Protein AF-A0A183PZN0-F1 (afdb_monomer_lite)

Sequence (140 aa):
MNISISFNSVVNAAGPWAADVAELAEIGSENLPLGLPVEPRYRQIFVVRPKNTLSHVESHYPLPGLDMPFMIDHNRLFIERRDLSGEFIVYSDNPKFDSLNNNCNKQNSVNHEFFHEHIQPLLCKRIPGFKDAEVINLMI

Organism: NCBI:txid31246

pLDDT: mean 85.7, std 12.58, range [50.94, 97.38]

Foldseek 3Di:
DDDDDDDPDDDQPPALCSQVVCVVVVQCHPVNVDTDPHHDFFWWKFKKAQPPPPDPPPDPFDDDDPPDDFDADPQQWTWADDHPPRIIIIIGPRVVCRVVRVPPPCSPDHPVVCCVPPGQVVVCVVGVSCNRMDGPDTDD

Radius of gyration: 20.9 Å; chains: 1; bounding box: 54×33×61 Å

Secondary structure (DSSP, 8-state):
-------S------GGGHHHHHHTTTTTSTTS------------EEEEE-S--S-TTT-SSPPP-TTPPPEE-TT-EEEEEETTTTEEEEEE--GGGHHHHHT-S-TTS--HHHIIIIIHHHHHHH-GGGTTPEEEEE--

InterPro domains:
  IPR006076 FAD dependent oxidoreductase [PF01266] (8-132)

Structure (mmCIF, N/CA/C/O backbone):
data_AF-A0A183PZN0-F1
#
_entry.id   AF-A0A183PZN0-F1
#
loop_
_atom_site.group_PDB
_atom_site.id
_atom_site.type_symbol
_atom_site.label_atom_id
_atom_site.label_alt_id
_atom_site.label_comp_id
_atom_site.label_asym_id
_atom_site.label_entity_id
_atom_site.label_seq_id
_atom_site.pdbx_PDB_ins_code
_atom_site.Cartn_x
_atom_site.Cartn_y
_atom_site.Cartn_z
_atom_site.occupancy
_atom_site.B_iso_or_equiv
_atom_site.auth_seq_id
_atom_site.auth_comp_id
_atom_site.auth_asym_id
_atom_site.auth_atom_id
_atom_site.pdbx_PDB_model_num
ATOM 1 N N . MET A 1 1 ? -32.485 15.692 11.859 1.00 56.78 1 MET A N 1
ATOM 2 C CA . MET A 1 1 ? -33.267 14.519 12.309 1.00 56.78 1 MET A CA 1
ATOM 3 C C . MET A 1 1 ? -32.278 13.505 12.841 1.00 56.78 1 MET A C 1
ATOM 5 O O . MET A 1 1 ? -31.367 13.165 12.100 1.00 56.78 1 MET A O 1
ATOM 9 N N . ASN A 1 2 ? -32.421 13.066 14.092 1.00 77.62 2 ASN A N 1
ATOM 10 C CA . ASN A 1 2 ? -31.637 11.941 14.602 1.00 77.62 2 ASN A CA 1
ATOM 11 C C . ASN A 1 2 ? -32.314 10.646 14.156 1.00 77.62 2 ASN A C 1
ATOM 13 O O . ASN A 1 2 ? -33.479 10.421 14.478 1.00 77.62 2 ASN A O 1
ATOM 17 N N . ILE A 1 3 ? -31.594 9.836 13.386 1.00 89.19 3 ILE A N 1
ATOM 18 C CA . ILE A 1 3 ? -31.999 8.477 13.026 1.00 89.19 3 ILE A CA 1
ATOM 19 C C . ILE A 1 3 ? -31.369 7.554 14.069 1.00 89.19 3 ILE A C 1
ATOM 21 O O . ILE A 1 3 ? -30.161 7.618 14.285 1.00 89.19 3 ILE A O 1
ATOM 25 N N . SER A 1 4 ? -32.174 6.721 14.727 1.00 91.69 4 SER A N 1
ATOM 26 C CA . SER A 1 4 ? -31.697 5.682 15.642 1.00 91.69 4 SER A CA 1
ATOM 27 C C . SER A 1 4 ? -31.956 4.296 15.054 1.00 91.69 4 SER A C 1
ATOM 29 O O . SER A 1 4 ? -32.964 4.068 14.384 1.00 91.69 4 SER A O 1
ATOM 31 N N . ILE A 1 5 ? -31.028 3.368 15.291 1.00 93.31 5 ILE A N 1
ATOM 32 C CA . ILE A 1 5 ? -31.112 1.972 14.849 1.00 93.31 5 ILE A CA 1
ATOM 33 C C . ILE A 1 5 ? -31.023 1.089 16.094 1.00 93.31 5 ILE A C 1
ATOM 35 O O . ILE A 1 5 ? -30.090 1.229 16.881 1.00 93.31 5 ILE A O 1
ATOM 39 N N . SER A 1 6 ? -31.988 0.186 16.282 1.00 95.38 6 SER A N 1
ATOM 40 C CA . SER A 1 6 ? -31.971 -0.809 17.361 1.00 95.38 6 SER A CA 1
ATOM 41 C C . SER A 1 6 ? -31.298 -2.098 16.893 1.00 95.38 6 SER A C 1
ATOM 43 O O . SER A 1 6 ? -31.594 -2.595 15.808 1.00 95.38 6 SER A O 1
ATOM 45 N N . PHE A 1 7 ? -30.420 -2.663 17.717 1.00 94.94 7 PHE A N 1
ATOM 46 C CA . PHE A 1 7 ? -29.665 -3.879 17.411 1.00 94.94 7 PHE A CA 1
ATOM 47 C C . PHE A 1 7 ? -29.422 -4.702 18.681 1.00 94.94 7 PHE A C 1
ATOM 49 O O . PHE A 1 7 ? -29.413 -4.164 19.785 1.00 94.94 7 PHE A O 1
ATOM 56 N N . ASN A 1 8 ? -29.196 -6.009 18.520 1.00 97.38 8 ASN A N 1
ATOM 57 C CA . ASN A 1 8 ? -28.750 -6.880 19.616 1.00 97.38 8 ASN A CA 1
ATOM 58 C C . ASN A 1 8 ? -27.220 -6.847 19.793 1.00 97.38 8 ASN A C 1
ATOM 60 O O . ASN A 1 8 ? -26.717 -6.988 20.901 1.00 97.38 8 ASN A O 1
ATOM 64 N N . SER A 1 9 ? -26.475 -6.671 18.700 1.00 95.94 9 SER A N 1
ATOM 65 C CA . SER A 1 9 ? -25.014 -6.557 18.688 1.00 95.94 9 SER A CA 1
ATOM 66 C C . SER A 1 9 ? -24.550 -5.691 17.514 1.00 95.94 9 SER A C 1
ATOM 68 O O . SER A 1 9 ? -25.250 -5.577 16.507 1.00 95.94 9 SER A O 1
ATOM 70 N N . VAL A 1 10 ? -23.363 -5.090 17.645 1.00 94.31 10 VAL A N 1
ATOM 71 C CA . VAL A 1 10 ? -22.698 -4.301 16.594 1.00 94.31 10 VAL A CA 1
ATOM 72 C C . VAL A 1 10 ? -21.319 -4.883 16.344 1.00 94.31 10 VAL A C 1
ATOM 74 O O . VAL A 1 10 ? -20.602 -5.215 17.285 1.00 94.31 10 VAL A O 1
ATOM 77 N N . VAL A 1 11 ? -20.945 -4.980 15.071 1.00 95.81 11 VAL A N 1
ATOM 78 C CA . VAL A 1 11 ? -19.589 -5.335 14.647 1.00 95.81 11 VAL A CA 1
ATOM 79 C C . VAL A 1 11 ? -18.951 -4.095 14.037 1.00 95.81 11 VAL A C 1
ATOM 81 O O . VAL A 1 11 ? -19.437 -3.574 13.034 1.00 95.81 11 VAL A O 1
ATOM 84 N N . ASN A 1 12 ? -17.862 -3.621 14.641 1.00 95.56 12 ASN A N 1
ATOM 85 C CA . ASN A 1 12 ? -17.072 -2.533 14.078 1.00 95.56 12 ASN A CA 1
ATOM 86 C C . ASN A 1 12 ? -16.211 -3.068 12.922 1.00 95.56 12 ASN A C 1
ATOM 88 O O . ASN A 1 12 ? -15.227 -3.769 13.146 1.00 95.56 12 ASN A O 1
ATOM 92 N N . ALA A 1 13 ? -16.599 -2.740 11.690 1.00 96.75 13 ALA A N 1
ATOM 93 C CA . ALA A 1 13 ? -15.891 -3.094 10.459 1.00 96.75 13 ALA A CA 1
ATOM 94 C C . ALA A 1 13 ? -15.432 -1.843 9.683 1.00 96.75 13 ALA A C 1
ATOM 96 O O . ALA A 1 13 ? -15.355 -1.860 8.457 1.00 96.75 13 ALA A O 1
ATOM 97 N N . ALA A 1 14 ? -15.139 -0.742 10.386 1.00 96.56 14 ALA A N 1
ATOM 98 C CA . ALA A 1 14 ? -14.843 0.558 9.777 1.00 96.56 14 ALA A CA 1
ATOM 99 C C . ALA A 1 14 ? -13.399 0.715 9.249 1.00 96.56 14 ALA A C 1
ATOM 101 O O . ALA A 1 14 ? -12.959 1.828 8.972 1.00 96.56 14 ALA A O 1
ATOM 102 N N . GLY A 1 15 ? -12.648 -0.381 9.086 1.00 95.56 15 GLY A N 1
ATOM 103 C CA . GLY A 1 15 ? -11.305 -0.366 8.493 1.00 95.56 15 GLY A CA 1
ATOM 104 C C . GLY A 1 15 ? -10.362 0.640 9.176 1.00 95.56 15 GLY A C 1
ATOM 105 O O . GLY A 1 15 ? -10.199 0.561 10.394 1.00 95.56 15 GLY A O 1
ATOM 106 N N . PRO A 1 16 ? -9.741 1.586 8.440 1.00 93.94 16 PRO A N 1
ATOM 107 C CA . PRO A 1 16 ? -8.833 2.572 9.033 1.00 93.94 16 PRO A CA 1
ATOM 108 C C . PRO A 1 16 ? -9.523 3.544 10.009 1.00 93.94 16 PRO A C 1
ATOM 110 O O . PRO A 1 16 ? -8.833 4.135 10.829 1.00 93.94 16 PRO A O 1
ATOM 113 N N . TRP A 1 17 ? -10.855 3.668 9.968 1.00 95.56 17 TRP A N 1
ATOM 114 C CA . TRP A 1 17 ? -11.660 4.495 10.884 1.00 95.56 17 TRP A CA 1
ATOM 115 C C . TRP A 1 17 ? -12.205 3.707 12.085 1.00 95.56 17 TRP A C 1
ATOM 117 O O . TRP A 1 17 ? -13.066 4.185 12.822 1.00 95.56 17 TRP A O 1
ATOM 127 N N . ALA A 1 18 ? -11.752 2.466 12.291 1.00 96.56 18 ALA A N 1
ATOM 128 C CA . ALA A 1 18 ? -12.250 1.632 13.382 1.00 96.56 18 ALA A CA 1
ATOM 129 C C . ALA A 1 18 ? -11.965 2.231 14.767 1.00 96.56 18 ALA A C 1
ATOM 131 O O . ALA A 1 18 ? -12.777 2.027 15.670 1.00 96.56 18 ALA A O 1
ATOM 132 N N . ALA A 1 19 ? -10.859 2.965 14.935 1.00 95.31 19 ALA A N 1
ATOM 133 C CA . ALA A 1 19 ? -10.551 3.651 16.187 1.00 95.31 19 ALA A CA 1
ATOM 134 C C . ALA A 1 19 ? -11.556 4.774 16.480 1.00 95.31 19 ALA A C 1
ATOM 136 O O . ALA A 1 19 ? -12.113 4.793 17.573 1.00 95.31 19 ALA A O 1
ATOM 137 N N . ASP A 1 20 ? -11.888 5.599 15.482 1.00 94.81 20 ASP A N 1
ATOM 138 C CA . ASP A 1 20 ? -12.889 6.667 15.607 1.00 94.81 20 ASP A CA 1
ATOM 139 C C . ASP A 1 20 ? -14.258 6.102 16.028 1.00 94.81 20 ASP A C 1
ATOM 141 O O . ASP A 1 20 ? -14.926 6.618 16.920 1.00 94.81 20 ASP A O 1
ATOM 145 N N . VAL A 1 21 ? -14.675 4.979 15.428 1.00 95.25 21 VAL A N 1
ATOM 146 C CA . VAL A 1 21 ? -15.932 4.300 15.794 1.00 95.25 21 VAL A CA 1
ATOM 147 C C . VAL A 1 21 ? -15.878 3.711 17.208 1.00 95.25 21 VAL A C 1
ATOM 149 O O . VAL A 1 21 ? -16.892 3.696 17.903 1.00 95.25 21 VAL A O 1
ATOM 152 N N . ALA A 1 22 ? -14.717 3.217 17.642 1.00 94.69 22 ALA A N 1
ATOM 153 C CA . ALA A 1 22 ? -14.530 2.691 18.991 1.00 94.69 22 ALA A CA 1
ATOM 154 C C . ALA A 1 22 ? -14.595 3.810 20.047 1.00 94.69 22 ALA A C 1
ATOM 156 O O . ALA A 1 22 ? -15.224 3.622 21.088 1.00 94.69 22 ALA A O 1
ATOM 157 N N . GLU A 1 23 ? -14.027 4.981 19.752 1.00 93.56 23 GLU A N 1
ATOM 158 C CA . GLU A 1 23 ? -14.090 6.169 20.611 1.00 93.56 23 GLU A CA 1
ATOM 159 C C . GLU A 1 23 ? -15.537 6.642 20.821 1.00 93.56 23 GLU A C 1
ATOM 161 O O . GLU A 1 23 ? -15.936 6.927 21.950 1.00 93.56 23 GLU A O 1
ATOM 166 N N . LEU A 1 24 ? -16.368 6.618 19.769 1.00 92.94 24 LEU A N 1
ATOM 167 C CA . LEU A 1 24 ? -17.808 6.909 19.874 1.00 92.94 24 LEU A CA 1
ATOM 168 C C . LEU A 1 24 ? -18.559 5.946 20.814 1.00 92.94 24 LEU A C 1
ATOM 170 O O . LEU A 1 24 ? -19.646 6.280 21.284 1.00 92.94 24 LEU A O 1
ATOM 174 N N . ALA A 1 25 ? -18.001 4.762 21.076 1.00 91.50 25 ALA A N 1
ATOM 175 C CA . ALA A 1 25 ? -18.513 3.775 22.026 1.00 91.50 25 ALA A CA 1
ATOM 176 C C . ALA A 1 25 ? -17.794 3.824 23.392 1.00 91.50 25 ALA A C 1
ATOM 178 O O . ALA A 1 25 ? -17.877 2.866 24.159 1.00 91.50 25 ALA A O 1
ATOM 179 N N . GLU A 1 26 ? -17.076 4.915 23.684 1.00 92.25 26 GLU A N 1
ATOM 180 C CA . GLU A 1 26 ? -16.308 5.152 24.916 1.00 9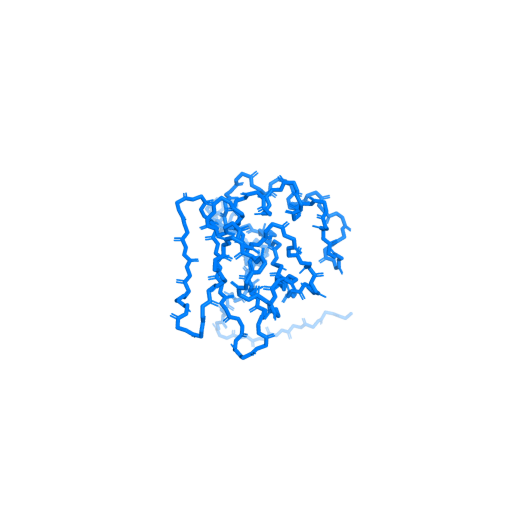2.25 26 GLU A CA 1
ATOM 181 C C . GLU A 1 26 ? -15.146 4.161 25.147 1.00 92.25 26 GLU A C 1
ATOM 183 O O . GLU A 1 26 ? -14.602 4.063 26.252 1.00 92.25 26 GLU A O 1
ATOM 188 N N . ILE A 1 27 ? -14.708 3.450 24.103 1.00 92.94 27 ILE A N 1
ATOM 189 C CA . ILE A 1 27 ? -13.478 2.648 24.124 1.00 92.94 27 ILE A CA 1
ATOM 190 C C . ILE A 1 27 ? -12.280 3.599 24.003 1.00 92.94 27 ILE A C 1
ATOM 192 O O . ILE A 1 27 ? -12.220 4.410 23.086 1.00 92.94 27 ILE A O 1
ATOM 196 N N . GLY A 1 28 ? -11.310 3.495 24.910 1.00 86.06 28 GLY A N 1
ATOM 197 C CA . GLY A 1 28 ? -10.212 4.457 25.073 1.00 86.06 28 GLY A CA 1
ATOM 198 C C . GLY A 1 28 ? -10.479 5.547 26.121 1.00 86.06 28 GLY A C 1
ATOM 199 O O . GLY A 1 28 ? -9.619 6.398 26.333 1.00 86.06 28 GLY A O 1
ATOM 200 N N . SER A 1 29 ? -11.643 5.526 26.784 1.00 89.12 29 SER A N 1
ATOM 201 C CA . SER A 1 29 ? -11.998 6.445 27.880 1.00 89.12 29 SER A CA 1
ATOM 202 C C . SER A 1 29 ? -11.385 6.031 29.225 1.00 89.12 29 SER A C 1
ATOM 204 O O . SER A 1 29 ? -10.794 4.963 29.342 1.00 89.12 29 SER A O 1
ATOM 206 N N . GLU A 1 30 ? -11.577 6.820 30.288 1.00 88.00 30 GLU A N 1
ATOM 207 C CA . GLU A 1 30 ? -11.108 6.473 31.646 1.00 88.00 30 GLU A CA 1
ATOM 208 C C . GLU A 1 30 ? -11.568 5.078 32.114 1.00 88.00 30 GLU A C 1
ATOM 210 O O . GL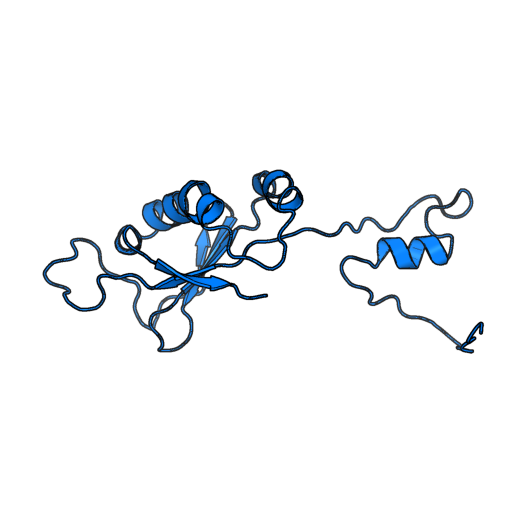U A 1 30 ? -10.823 4.372 32.795 1.00 88.00 30 GLU A O 1
ATOM 215 N N . ASN A 1 31 ? -12.775 4.662 31.715 1.00 84.25 31 ASN A N 1
ATOM 216 C CA . ASN A 1 31 ? -13.362 3.374 32.092 1.00 84.25 31 ASN A CA 1
ATOM 217 C C . ASN A 1 31 ? -12.819 2.204 31.259 1.00 84.25 31 ASN A C 1
ATOM 219 O O . ASN A 1 31 ? -12.814 1.061 31.721 1.00 84.25 31 ASN A O 1
ATOM 223 N N . LEU A 1 32 ? -12.364 2.480 30.035 1.00 85.38 32 LEU A N 1
ATOM 224 C CA . LEU A 1 32 ? -11.779 1.499 29.129 1.00 85.38 32 LEU A CA 1
ATOM 225 C C . LEU A 1 32 ? -10.532 2.104 28.473 1.00 85.38 32 LEU A C 1
ATOM 227 O O . LEU A 1 32 ? -10.558 2.419 27.290 1.00 85.38 32 LEU A O 1
ATOM 231 N N . PRO A 1 33 ? -9.428 2.269 29.220 1.00 86.88 33 PRO A N 1
ATOM 232 C CA . PRO A 1 33 ? -8.328 3.164 28.840 1.00 86.88 33 PRO A CA 1
ATOM 233 C C . PRO A 1 33 ? -7.518 2.690 27.634 1.00 86.88 33 PRO A C 1
ATOM 235 O O . PRO A 1 33 ? -6.722 3.446 27.079 1.00 86.88 33 PRO A O 1
ATOM 238 N N . LEU A 1 34 ? -7.697 1.438 27.213 1.00 92.38 34 LEU A N 1
ATOM 239 C CA . LEU A 1 34 ? -7.042 0.917 26.026 1.00 92.38 34 LEU A CA 1
ATOM 240 C C . LEU A 1 34 ? -7.888 1.228 24.789 1.00 92.38 34 LEU A C 1
ATOM 242 O O . LEU A 1 34 ? -8.844 0.517 24.481 1.00 92.38 34 LEU A O 1
ATOM 246 N N . GLY A 1 35 ? -7.507 2.289 24.080 1.00 91.81 35 GLY A N 1
ATOM 247 C CA . GLY A 1 35 ? -8.044 2.595 22.758 1.00 91.81 35 GLY A CA 1
ATOM 248 C C . GLY A 1 35 ? -7.684 1.519 21.731 1.00 91.81 35 GLY A C 1
ATOM 249 O O . GLY A 1 35 ? -6.728 0.754 21.900 1.00 91.81 35 GLY A O 1
ATOM 250 N N . LEU A 1 36 ? -8.449 1.462 20.643 1.00 94.56 36 LEU A N 1
ATOM 251 C CA . LEU A 1 36 ? -8.151 0.558 19.538 1.00 94.56 36 LEU A CA 1
ATOM 252 C C . LEU A 1 36 ? -6.875 1.044 18.814 1.00 94.56 36 LEU A C 1
ATOM 254 O O . LEU A 1 36 ? -6.866 2.177 18.335 1.00 94.56 36 LEU A O 1
ATOM 258 N N . PRO A 1 37 ? -5.809 0.228 18.691 1.00 93.69 37 PRO A N 1
ATOM 259 C CA . PRO A 1 37 ? -4.529 0.658 18.121 1.00 93.69 37 PRO A CA 1
ATOM 260 C C . PRO A 1 37 ? -4.566 0.637 16.583 1.00 93.69 37 PRO A C 1
ATOM 262 O O . PRO A 1 37 ? -3.821 -0.098 15.935 1.00 93.69 37 PRO A O 1
ATOM 265 N N . VAL A 1 38 ? -5.488 1.398 15.996 1.00 93.88 38 VAL A N 1
ATOM 266 C CA . VAL A 1 38 ? -5.702 1.502 14.549 1.00 93.88 38 VAL A CA 1
ATOM 267 C C . VAL A 1 38 ? -5.545 2.956 14.135 1.00 93.88 38 VAL A C 1
ATOM 269 O O . VAL A 1 38 ? -6.221 3.830 14.661 1.00 93.88 38 VAL A O 1
ATOM 272 N N . GLU A 1 39 ? -4.676 3.196 13.159 1.00 89.69 39 GLU A N 1
ATOM 273 C CA . GLU A 1 39 ? -4.474 4.504 12.540 1.00 89.69 39 GLU A CA 1
ATOM 274 C C . GLU A 1 39 ? -4.592 4.383 11.008 1.00 89.69 39 GLU A C 1
ATOM 276 O O . GLU A 1 39 ? -4.109 3.400 10.424 1.00 89.69 39 GLU A O 1
ATOM 281 N N . PRO A 1 40 ? -5.220 5.354 10.320 1.00 88.69 40 PRO A N 1
ATOM 282 C CA . PRO A 1 40 ? -5.194 5.414 8.866 1.00 88.69 40 PRO A CA 1
ATOM 283 C C . PRO A 1 40 ? -3.759 5.546 8.344 1.00 88.69 40 PRO A C 1
ATOM 285 O O . PRO A 1 40 ? -2.999 6.407 8.779 1.00 88.69 40 PRO A O 1
ATOM 288 N N . ARG A 1 41 ? -3.392 4.718 7.359 1.00 86.06 41 ARG A N 1
ATOM 289 C CA . ARG A 1 41 ? -2.0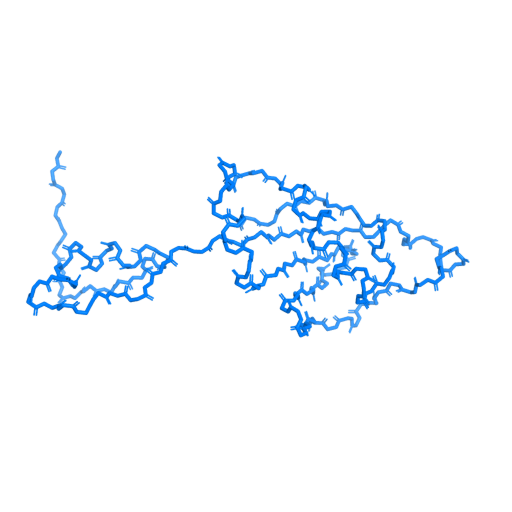81 4.783 6.696 1.00 86.06 41 ARG A CA 1
A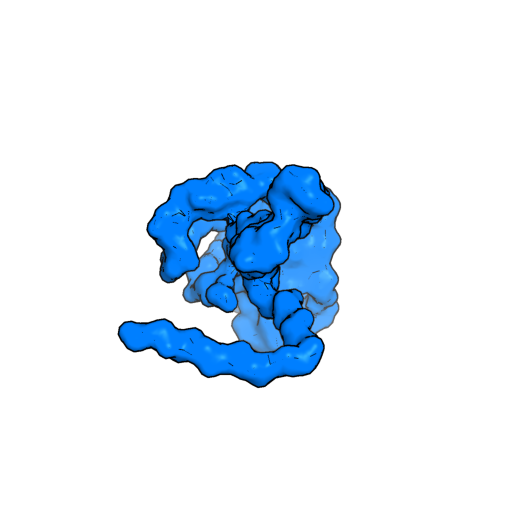TOM 290 C C . ARG A 1 41 ? -2.239 4.872 5.190 1.00 86.06 41 ARG A C 1
ATOM 292 O O . ARG A 1 41 ? -2.749 3.938 4.567 1.00 86.06 41 ARG A O 1
ATOM 299 N N . TYR A 1 42 ? -1.758 5.967 4.609 1.00 84.56 42 TYR A N 1
ATOM 300 C CA . TYR A 1 42 ? -1.780 6.161 3.166 1.00 84.56 42 TYR A CA 1
ATOM 301 C C . TYR A 1 42 ? -0.635 5.402 2.483 1.00 84.56 42 TYR A C 1
ATOM 303 O O . TYR A 1 42 ? 0.524 5.476 2.897 1.00 84.56 42 TYR A O 1
ATOM 311 N N . ARG A 1 43 ? -0.964 4.666 1.419 1.00 87.25 43 ARG A N 1
ATOM 312 C CA . ARG A 1 43 ? -0.003 3.944 0.577 1.00 87.25 43 ARG A CA 1
ATOM 313 C C . ARG A 1 43 ? -0.210 4.358 -0.867 1.00 87.25 43 ARG A C 1
ATOM 315 O O . ARG A 1 43 ? -1.317 4.261 -1.382 1.00 87.25 43 ARG A O 1
ATOM 322 N N . GLN A 1 44 ? 0.862 4.791 -1.516 1.00 87.06 44 GLN A N 1
ATOM 323 C CA . GLN A 1 44 ? 0.838 5.125 -2.933 1.00 87.06 44 GLN A CA 1
ATOM 324 C C . GLN A 1 44 ? 1.113 3.873 -3.768 1.00 87.06 44 GLN A C 1
ATOM 326 O O . GLN A 1 44 ? 2.135 3.208 -3.580 1.00 87.06 44 GLN A O 1
ATOM 331 N N . ILE A 1 45 ? 0.190 3.561 -4.678 1.00 91.50 45 ILE A N 1
ATOM 332 C CA . ILE A 1 45 ? 0.269 2.409 -5.576 1.00 91.50 45 ILE A CA 1
ATOM 333 C C . ILE A 1 45 ? 0.376 2.907 -7.013 1.00 91.50 45 ILE A C 1
ATOM 335 O O . ILE A 1 45 ? -0.491 3.629 -7.504 1.00 91.50 45 ILE A O 1
ATOM 339 N N . PHE A 1 46 ? 1.435 2.490 -7.699 1.00 92.88 46 PHE A N 1
ATOM 340 C CA . PHE A 1 46 ? 1.754 2.923 -9.052 1.00 92.88 46 PHE A CA 1
ATOM 341 C C . PHE A 1 46 ? 1.524 1.791 -10.040 1.00 92.88 46 PHE A C 1
ATOM 343 O O . PHE A 1 46 ? 2.015 0.681 -9.847 1.00 92.88 46 PHE A O 1
ATOM 350 N N . VAL A 1 47 ? 0.828 2.080 -11.134 1.00 93.75 47 VAL A N 1
ATOM 351 C CA . VAL A 1 47 ? 0.826 1.215 -12.312 1.00 93.75 47 VAL A CA 1
ATOM 352 C C . VAL A 1 47 ? 1.897 1.726 -13.255 1.00 93.75 47 VAL A C 1
ATOM 354 O O . VAL A 1 47 ? 1.821 2.869 -13.705 1.00 93.75 47 VAL A O 1
ATOM 357 N N . VAL A 1 48 ? 2.881 0.891 -13.566 1.00 93.25 48 VAL A N 1
ATOM 358 C CA . VAL A 1 48 ? 4.021 1.262 -14.404 1.00 93.25 48 VAL A CA 1
ATOM 359 C C . VAL A 1 48 ? 4.113 0.393 -15.650 1.00 93.25 48 VAL A C 1
ATOM 361 O O . VAL A 1 48 ? 3.822 -0.803 -15.610 1.00 93.25 48 VAL A O 1
ATOM 364 N N . ARG A 1 49 ? 4.571 0.977 -16.755 1.00 91.44 49 ARG A N 1
ATOM 365 C CA . ARG A 1 49 ? 4.900 0.261 -17.990 1.00 91.44 49 ARG A CA 1
ATOM 366 C C . ARG A 1 49 ? 6.336 0.572 -18.401 1.00 91.44 49 ARG A C 1
ATOM 368 O O . ARG A 1 49 ? 6.661 1.739 -18.619 1.00 91.44 49 ARG A O 1
ATOM 375 N N . PRO A 1 50 ? 7.201 -0.440 -18.541 1.00 88.69 50 PRO A N 1
ATOM 376 C CA . PRO A 1 50 ? 8.508 -0.260 -19.164 1.00 88.69 50 PRO A CA 1
ATOM 377 C C . PRO A 1 50 ? 8.365 0.186 -20.629 1.00 88.69 50 PRO A C 1
ATOM 379 O O . PRO A 1 50 ? 7.561 -0.385 -21.360 1.00 88.69 50 PRO A O 1
ATOM 382 N N . LYS A 1 51 ? 9.163 1.162 -21.086 1.00 80.50 51 LYS A N 1
ATOM 383 C CA . LYS A 1 51 ? 9.170 1.592 -22.502 1.00 80.50 51 LYS A CA 1
ATOM 384 C C . LYS A 1 51 ? 9.834 0.584 -23.449 1.00 80.50 51 LYS A C 1
ATOM 386 O O . LYS A 1 51 ? 9.437 0.469 -24.604 1.00 80.50 51 LYS A O 1
ATOM 391 N N . ASN A 1 52 ? 10.835 -0.160 -22.973 1.00 63.47 52 ASN A N 1
ATOM 392 C CA . ASN A 1 52 ? 11.692 -1.010 -23.812 1.00 63.47 52 ASN A CA 1
ATOM 393 C C . ASN A 1 52 ? 11.107 -2.414 -24.052 1.00 63.47 52 ASN A C 1
ATOM 395 O O . ASN A 1 52 ? 11.790 -3.420 -23.882 1.00 63.47 52 ASN A O 1
ATOM 399 N N . THR A 1 53 ? 9.834 -2.502 -24.436 1.00 58.69 53 THR A N 1
ATOM 400 C CA . THR A 1 53 ? 9.147 -3.784 -24.684 1.00 58.69 53 THR A CA 1
ATOM 401 C C . THR A 1 53 ? 9.299 -4.309 -26.114 1.00 58.69 53 THR A C 1
ATOM 403 O O . THR A 1 53 ? 8.849 -5.416 -26.391 1.00 58.69 53 THR A O 1
ATOM 406 N N . LEU A 1 54 ? 9.896 -3.539 -27.034 1.00 52.12 54 LEU A N 1
ATOM 407 C CA . LEU A 1 54 ? 9.856 -3.841 -28.476 1.00 52.12 54 LEU A CA 1
ATOM 408 C C . LEU A 1 54 ? 11.189 -4.285 -29.094 1.00 52.12 54 LEU A C 1
ATOM 410 O O . LEU A 1 54 ? 11.192 -4.753 -30.229 1.00 52.12 54 LEU A O 1
ATOM 414 N N . SER A 1 55 ? 12.310 -4.209 -28.373 1.00 50.94 55 SER A N 1
ATOM 415 C CA . SER A 1 55 ? 13.592 -4.706 -28.879 1.00 50.94 55 SER A CA 1
ATOM 416 C C . SER A 1 55 ? 14.405 -5.367 -27.771 1.00 50.94 55 SER A C 1
ATOM 418 O O . SER A 1 55 ? 15.081 -4.707 -26.982 1.00 50.94 55 SER A O 1
ATOM 420 N N . HIS A 1 56 ? 14.396 -6.703 -27.758 1.00 53.75 56 HIS A N 1
ATOM 421 C CA . HIS A 1 56 ? 15.352 -7.514 -26.991 1.00 53.75 56 HIS A CA 1
ATOM 422 C C . HIS A 1 56 ? 16.813 -7.275 -27.417 1.00 53.75 56 HIS A C 1
ATOM 424 O O . HIS A 1 56 ? 17.725 -7.781 -26.771 1.00 53.75 56 HIS A O 1
ATOM 430 N N . VAL A 1 57 ? 17.033 -6.530 -28.506 1.00 53.12 57 VAL A N 1
ATOM 431 C CA . VAL A 1 57 ? 18.351 -6.245 -29.079 1.00 53.12 57 VAL A CA 1
ATOM 432 C C . VAL A 1 57 ? 18.936 -4.934 -28.534 1.00 53.12 57 VAL A C 1
ATOM 434 O O . VAL A 1 57 ? 20.153 -4.816 -28.446 1.00 53.12 57 VAL A O 1
ATOM 437 N N . GLU A 1 58 ? 18.103 -3.970 -28.120 1.00 54.81 58 GLU A N 1
ATOM 438 C CA . GLU A 1 58 ? 18.563 -2.651 -27.640 1.00 54.81 58 GLU A CA 1
ATOM 439 C C . GLU A 1 58 ? 18.555 -2.508 -26.111 1.00 54.81 58 GLU A C 1
ATOM 441 O O . GLU A 1 58 ? 19.343 -1.742 -25.554 1.00 54.81 58 GLU A O 1
ATOM 446 N N . SER A 1 59 ? 17.711 -3.262 -25.400 1.00 58.97 59 SER A N 1
ATOM 447 C CA . SER A 1 59 ? 17.733 -3.258 -23.935 1.00 58.97 59 SER A CA 1
ATOM 448 C C . SER A 1 59 ? 18.777 -4.241 -23.411 1.00 58.97 59 SER A C 1
ATOM 450 O O . SER A 1 59 ? 18.568 -5.452 -23.431 1.00 58.97 59 SER A O 1
ATOM 452 N N . HIS A 1 60 ? 19.875 -3.724 -22.850 1.00 65.62 60 HIS A N 1
ATOM 453 C CA . HIS A 1 60 ? 20.884 -4.527 -22.141 1.00 65.62 60 HIS A CA 1
ATOM 454 C C . HIS A 1 60 ? 20.328 -5.318 -20.940 1.00 65.62 60 HIS A C 1
ATOM 456 O O . HIS A 1 60 ? 21.022 -6.187 -20.413 1.00 65.62 60 HIS A O 1
ATOM 462 N N . TYR A 1 61 ? 19.095 -5.035 -20.503 1.00 72.94 61 TYR A N 1
ATOM 463 C CA . TYR A 1 61 ? 18.453 -5.702 -19.376 1.00 72.94 61 TYR A CA 1
ATOM 464 C C . TYR A 1 61 ? 17.113 -6.329 -19.784 1.00 72.94 61 TYR A C 1
ATOM 466 O O . TYR A 1 61 ? 16.256 -5.623 -20.330 1.00 72.94 61 TYR A O 1
ATOM 474 N N . PRO A 1 62 ? 16.897 -7.629 -19.507 1.00 76.75 62 PRO A N 1
ATOM 475 C CA . PRO A 1 62 ? 15.632 -8.287 -19.802 1.00 76.75 62 PRO A CA 1
ATOM 476 C C . PRO A 1 62 ? 14.514 -7.754 -18.898 1.00 76.75 62 PRO A C 1
ATOM 478 O O . PRO A 1 62 ? 14.730 -7.461 -17.719 1.00 76.75 62 PRO A O 1
ATOM 481 N N . LEU A 1 63 ? 13.307 -7.651 -19.456 1.00 84.19 63 LEU A N 1
ATOM 482 C CA . LEU A 1 63 ? 12.092 -7.399 -18.684 1.00 84.19 63 LEU A CA 1
ATOM 483 C C . LEU A 1 63 ? 11.513 -8.722 -18.159 1.00 84.19 63 LEU A C 1
ATOM 485 O O . LEU A 1 63 ? 11.674 -9.751 -18.822 1.00 84.19 63 LEU A O 1
ATOM 489 N N . PRO A 1 64 ? 10.832 -8.718 -16.999 1.00 87.81 64 PRO A N 1
ATOM 490 C CA . PRO A 1 64 ? 10.171 -9.911 -16.488 1.00 87.81 64 PRO A CA 1
ATOM 491 C C . PRO A 1 64 ? 9.118 -10.445 -17.468 1.00 87.81 64 PRO A C 1
ATOM 493 O O . PRO A 1 64 ? 8.344 -9.675 -18.042 1.00 87.81 64 PRO A O 1
ATOM 496 N N . GLY A 1 65 ? 9.104 -11.767 -17.647 1.00 85.69 65 GLY A N 1
ATOM 497 C CA . GLY A 1 65 ? 8.174 -12.475 -18.523 1.00 85.69 65 GLY A CA 1
ATOM 498 C C . GLY A 1 65 ? 6.774 -12.649 -17.926 1.00 85.69 65 GLY A C 1
ATOM 499 O O . GLY A 1 65 ? 6.421 -12.064 -16.901 1.00 85.69 65 GLY A O 1
ATOM 500 N N . LEU A 1 66 ? 5.951 -13.469 -18.588 1.00 89.44 66 LEU A N 1
ATOM 501 C CA . LEU A 1 66 ? 4.606 -13.833 -18.111 1.00 89.44 66 LEU A CA 1
ATOM 502 C C . LEU A 1 66 ? 4.625 -14.664 -16.823 1.00 89.44 66 LEU A C 1
ATOM 504 O O . LEU A 1 66 ? 3.646 -14.676 -16.089 1.00 89.44 66 LEU A O 1
ATOM 508 N N . ASP A 1 67 ? 5.733 -15.341 -16.557 1.00 89.88 67 ASP A N 1
ATOM 509 C CA . ASP A 1 67 ? 5.981 -16.187 -15.395 1.00 89.88 67 ASP A CA 1
ATOM 510 C C . ASP A 1 67 ? 6.536 -15.412 -14.189 1.00 89.88 67 ASP A C 1
ATOM 512 O O . ASP A 1 67 ? 6.912 -16.023 -13.187 1.00 89.88 67 ASP A O 1
ATOM 516 N N . MET A 1 68 ? 6.588 -14.074 -14.257 1.00 90.44 68 MET A N 1
ATOM 517 C CA . MET A 1 68 ? 7.029 -13.258 -13.130 1.00 90.44 68 MET 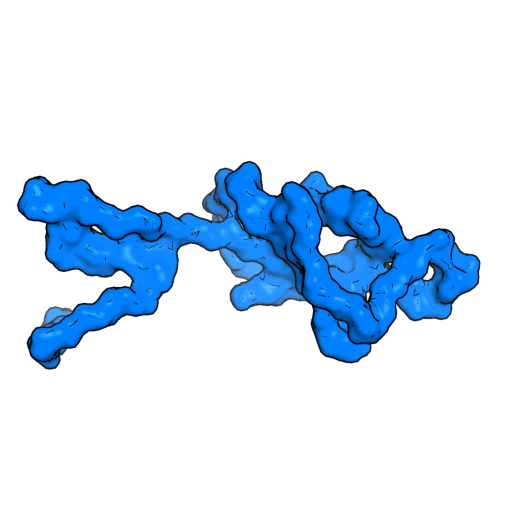A CA 1
ATOM 518 C C . MET A 1 68 ? 6.132 -13.513 -11.903 1.00 90.44 68 MET A C 1
ATOM 520 O O . MET A 1 68 ? 4.933 -13.230 -11.963 1.00 90.44 68 MET A O 1
ATOM 524 N N . PRO A 1 69 ? 6.692 -13.970 -10.768 1.00 92.62 69 PRO A N 1
ATOM 525 C CA . PRO A 1 69 ? 5.925 -14.096 -9.540 1.00 92.62 69 PRO A CA 1
ATOM 526 C C . PRO A 1 69 ? 5.633 -12.717 -8.944 1.00 92.62 69 PRO A C 1
ATOM 528 O O . PRO A 1 69 ? 6.356 -11.746 -9.187 1.00 92.62 69 PRO A O 1
ATOM 531 N N . PHE A 1 70 ? 4.635 -12.656 -8.065 1.00 94.94 70 PHE A N 1
ATOM 532 C CA . PHE A 1 70 ? 4.524 -11.543 -7.130 1.00 94.94 70 PHE A CA 1
ATOM 533 C C . PHE A 1 70 ? 5.805 -11.449 -6.297 1.00 94.94 70 PHE A C 1
ATOM 535 O O . PHE A 1 70 ? 6.187 -12.402 -5.613 1.00 94.94 70 PHE A O 1
ATOM 542 N N . MET A 1 71 ? 6.492 -10.314 -6.379 1.00 94.50 71 MET A N 1
ATOM 543 C CA . MET A 1 71 ? 7.798 -10.139 -5.764 1.00 94.50 71 MET A CA 1
ATOM 544 C C . MET A 1 71 ? 7.728 -9.137 -4.620 1.00 94.50 71 MET A C 1
ATOM 546 O O . MET A 1 71 ? 7.184 -8.046 -4.769 1.00 94.50 71 MET A O 1
ATOM 550 N N . ILE A 1 72 ? 8.365 -9.498 -3.507 1.00 95.69 72 ILE A N 1
ATOM 551 C CA . ILE A 1 72 ? 8.580 -8.637 -2.345 1.00 95.69 72 ILE A CA 1
ATOM 552 C C . ILE A 1 72 ? 10.081 -8.617 -2.063 1.00 95.69 72 ILE A C 1
ATOM 554 O O . ILE A 1 72 ? 10.698 -9.681 -1.961 1.00 95.69 72 ILE A O 1
ATOM 558 N N . ASP A 1 73 ? 10.686 -7.436 -1.958 1.00 91.44 73 ASP A N 1
ATOM 559 C CA . ASP A 1 73 ? 12.105 -7.303 -1.615 1.00 91.44 73 ASP A CA 1
ATOM 560 C C . ASP A 1 73 ? 12.336 -6.926 -0.137 1.00 91.44 73 ASP A C 1
ATOM 562 O O . ASP A 1 73 ? 11.422 -6.571 0.609 1.00 91.44 73 ASP A O 1
ATOM 566 N N . HIS A 1 74 ? 13.598 -6.972 0.300 1.00 92.94 74 HIS A N 1
ATOM 567 C CA . HIS A 1 74 ? 13.980 -6.598 1.666 1.00 92.94 74 HIS A CA 1
ATOM 568 C C . HIS A 1 74 ? 13.795 -5.097 1.971 1.00 92.94 74 HIS A C 1
ATOM 570 O O . HIS A 1 74 ? 13.819 -4.698 3.134 1.00 92.94 74 HIS A O 1
ATOM 576 N N . ASN A 1 75 ? 13.644 -4.248 0.946 1.00 93.06 75 ASN A N 1
ATOM 577 C CA . ASN A 1 75 ? 13.325 -2.827 1.090 1.00 93.06 75 ASN A CA 1
ATOM 578 C C . ASN A 1 75 ? 11.825 -2.583 1.203 1.00 93.06 75 ASN A C 1
ATOM 580 O O . ASN A 1 75 ? 11.436 -1.408 1.246 1.00 93.06 75 ASN A O 1
ATOM 584 N N . ARG A 1 76 ? 11.015 -3.652 1.290 1.00 95.06 76 ARG A N 1
ATOM 585 C CA . ARG A 1 76 ? 9.560 -3.568 1.370 1.00 95.06 76 ARG A CA 1
ATOM 586 C C . ARG A 1 76 ? 8.944 -3.012 0.079 1.00 95.06 76 ARG A C 1
ATOM 588 O O . ARG A 1 76 ? 7.971 -2.260 0.118 1.00 95.06 76 ARG A O 1
ATOM 595 N N . LEU A 1 77 ? 9.556 -3.327 -1.065 1.00 96.38 77 LEU A N 1
ATOM 596 C CA . LEU A 1 77 ? 9.045 -3.036 -2.403 1.00 96.38 77 LEU A CA 1
ATOM 597 C C . LEU A 1 77 ? 8.257 -4.240 -2.924 1.00 96.38 77 LEU A C 1
ATOM 599 O O . LEU A 1 77 ? 8.781 -5.353 -2.966 1.00 96.38 77 LEU A O 1
ATOM 603 N N . PHE A 1 78 ? 7.026 -3.988 -3.353 1.00 96.75 78 PHE A N 1
ATOM 604 C CA . PHE A 1 78 ? 6.120 -4.966 -3.938 1.00 96.75 78 PHE A CA 1
ATOM 605 C C . PHE A 1 78 ? 6.018 -4.715 -5.430 1.00 96.75 78 PHE A C 1
ATOM 607 O O . PHE A 1 78 ? 5.850 -3.569 -5.853 1.00 96.75 78 PHE A O 1
ATOM 614 N N . ILE A 1 79 ? 6.154 -5.777 -6.219 1.00 95.69 79 ILE A N 1
ATOM 615 C CA . ILE A 1 79 ? 6.067 -5.717 -7.673 1.00 95.69 79 ILE A CA 1
ATOM 616 C C . ILE A 1 79 ? 5.216 -6.889 -8.145 1.00 95.69 79 ILE A C 1
ATOM 618 O O . ILE A 1 79 ? 5.578 -8.053 -7.967 1.00 95.69 79 ILE A O 1
ATOM 622 N N . GLU A 1 80 ? 4.095 -6.563 -8.768 1.00 94.69 80 GLU A N 1
ATOM 623 C CA . GLU A 1 80 ? 3.155 -7.519 -9.335 1.00 94.69 80 GLU A CA 1
ATOM 624 C C . GLU A 1 80 ? 3.027 -7.263 -10.826 1.00 94.69 80 GLU A C 1
ATOM 626 O O . GLU A 1 80 ? 2.861 -6.122 -11.256 1.00 94.69 80 GLU A O 1
ATOM 631 N N . ARG A 1 81 ? 3.079 -8.316 -11.636 1.00 92.56 81 ARG A N 1
ATOM 632 C CA . ARG A 1 81 ? 2.744 -8.194 -13.048 1.00 92.56 81 ARG A CA 1
ATOM 633 C C . ARG A 1 81 ? 1.222 -8.169 -13.204 1.00 92.56 81 ARG A C 1
ATOM 635 O O . ARG A 1 81 ? 0.547 -9.082 -12.749 1.00 92.56 81 ARG A O 1
ATOM 642 N N . ARG A 1 82 ? 0.692 -7.177 -13.921 1.00 90.00 82 ARG A N 1
ATOM 643 C CA . ARG A 1 82 ? -0.735 -7.099 -14.247 1.00 90.00 82 ARG A CA 1
ATOM 644 C C . ARG A 1 82 ? -1.031 -7.869 -15.535 1.00 90.00 82 ARG A C 1
ATOM 646 O O . ARG A 1 82 ? -0.701 -7.408 -16.631 1.00 90.00 82 ARG A O 1
ATOM 653 N N . ASP A 1 83 ? -1.647 -9.039 -15.398 1.00 83.19 83 ASP A N 1
ATOM 654 C CA . ASP A 1 83 ? -2.189 -9.872 -16.483 1.00 83.19 83 ASP A CA 1
ATOM 655 C C . ASP A 1 83 ? -1.292 -9.933 -17.733 1.00 83.19 83 ASP A C 1
ATOM 657 O O . ASP A 1 83 ? -0.087 -10.145 -17.637 1.00 83.19 83 ASP A O 1
ATOM 661 N N . LEU A 1 84 ? -1.849 -9.717 -18.928 1.00 86.06 84 LEU A N 1
ATOM 662 C CA . LEU A 1 84 ? -1.128 -9.712 -20.203 1.00 86.06 84 LEU A CA 1
ATOM 663 C C . LEU A 1 84 ? -0.781 -8.297 -20.697 1.00 86.06 84 LEU A C 1
ATOM 665 O O . LEU A 1 84 ? -0.181 -8.166 -21.758 1.00 86.06 84 LEU A O 1
ATOM 669 N N . SER A 1 85 ? -1.095 -7.239 -19.938 1.00 85.94 85 SER A N 1
ATOM 670 C CA . SER A 1 85 ? -0.972 -5.844 -20.405 1.00 85.94 85 SER A CA 1
ATOM 671 C C . SER A 1 85 ? 0.469 -5.331 -20.521 1.00 85.94 85 SER A C 1
ATOM 673 O O . SER A 1 85 ? 0.702 -4.263 -21.091 1.00 85.94 85 SER A O 1
ATOM 675 N N . GLY A 1 86 ? 1.433 -6.058 -19.946 1.00 86.56 86 GLY A N 1
ATOM 676 C CA . GLY A 1 86 ? 2.821 -5.605 -19.835 1.00 86.56 86 GLY A CA 1
ATOM 677 C C . GLY A 1 86 ? 3.000 -4.491 -18.800 1.00 86.56 86 GLY A C 1
ATOM 678 O O . GLY A 1 86 ? 4.042 -3.841 -18.772 1.00 86.56 86 GLY A O 1
ATOM 679 N N . GLU A 1 87 ? 1.980 -4.245 -17.975 1.00 92.12 87 GLU A N 1
ATOM 680 C CA . GLU A 1 87 ? 2.028 -3.312 -16.854 1.00 92.12 87 GLU A CA 1
ATOM 681 C C . GLU A 1 87 ? 2.385 -4.042 -15.560 1.00 92.12 87 GLU A C 1
ATOM 683 O O . GLU A 1 87 ? 2.183 -5.254 -15.415 1.00 92.12 87 GLU A O 1
ATOM 688 N N . PHE A 1 88 ? 2.884 -3.273 -14.600 1.00 94.12 88 PHE A N 1
ATOM 689 C CA . PHE A 1 88 ? 3.251 -3.751 -13.280 1.00 94.12 88 PHE A CA 1
ATOM 690 C C . PHE A 1 88 ? 2.655 -2.843 -12.217 1.00 94.12 88 PHE A C 1
ATOM 692 O O . PHE A 1 88 ? 2.649 -1.622 -12.360 1.00 94.12 88 PHE A O 1
ATOM 699 N N . ILE A 1 89 ? 2.162 -3.442 -11.145 1.00 95.00 89 ILE A N 1
ATOM 700 C CA . ILE A 1 89 ? 1.741 -2.743 -9.942 1.00 95.00 89 ILE A CA 1
ATOM 701 C C . ILE A 1 89 ? 2.962 -2.675 -9.036 1.00 95.00 89 ILE A C 1
ATOM 703 O O . ILE A 1 89 ? 3.573 -3.700 -8.734 1.00 95.00 89 ILE A O 1
ATOM 707 N N . VAL A 1 90 ? 3.330 -1.467 -8.627 1.00 95.31 90 VAL A N 1
ATOM 708 C CA . VAL A 1 90 ? 4.495 -1.211 -7.788 1.00 95.31 90 VAL A CA 1
ATOM 709 C C . VAL A 1 90 ? 4.088 -0.332 -6.621 1.00 95.31 90 VAL A C 1
ATOM 711 O O . VAL A 1 90 ? 3.509 0.737 -6.805 1.00 95.31 90 VAL A O 1
ATOM 714 N N . TYR A 1 91 ? 4.404 -0.769 -5.410 1.00 94.38 91 TYR A N 1
ATOM 715 C CA . TYR A 1 91 ? 4.183 0.015 -4.199 1.00 94.38 91 TYR A CA 1
ATOM 716 C C . TYR A 1 91 ? 5.185 -0.377 -3.117 1.00 94.38 91 TYR A C 1
ATOM 718 O O . TYR A 1 91 ? 5.904 -1.370 -3.239 1.00 94.38 91 TYR A O 1
ATOM 726 N N . SER A 1 92 ? 5.243 0.410 -2.045 1.00 94.06 92 SER A N 1
ATOM 727 C CA . SER A 1 92 ? 6.057 0.084 -0.878 1.00 94.06 92 SER A CA 1
ATOM 728 C C . SER A 1 92 ? 5.244 0.158 0.407 1.00 94.06 92 SER A C 1
ATOM 730 O O . SER A 1 92 ? 4.448 1.078 0.582 1.00 94.06 92 SER A O 1
ATOM 732 N N . ASP A 1 93 ? 5.467 -0.795 1.317 1.00 92.19 93 ASP A N 1
ATOM 733 C CA . ASP A 1 93 ? 4.932 -0.761 2.687 1.00 92.19 93 ASP A CA 1
ATOM 734 C C . ASP A 1 93 ? 5.977 -0.284 3.715 1.00 92.19 93 ASP A C 1
ATOM 736 O O . ASP A 1 93 ? 5.796 -0.451 4.924 1.00 92.19 93 ASP A O 1
ATOM 740 N N . ASN A 1 94 ? 7.081 0.308 3.246 1.00 93.38 94 ASN A N 1
ATOM 741 C CA . ASN A 1 94 ? 8.161 0.767 4.106 1.00 93.38 94 ASN A CA 1
ATOM 742 C C . ASN A 1 94 ? 7.688 1.923 5.013 1.00 93.38 94 ASN A C 1
ATOM 744 O O . ASN A 1 94 ? 7.383 2.999 4.491 1.00 93.38 94 ASN A O 1
ATOM 748 N N . PRO A 1 95 ? 7.691 1.757 6.354 1.00 90.12 95 PRO A N 1
ATOM 749 C CA . PRO A 1 95 ? 7.163 2.764 7.282 1.00 90.12 95 PRO A CA 1
ATOM 750 C C . PRO A 1 95 ? 7.841 4.134 7.188 1.00 90.12 95 PRO A C 1
ATOM 752 O O . PRO A 1 95 ? 7.247 5.152 7.525 1.00 90.12 95 PRO A O 1
ATOM 755 N N . LYS A 1 96 ? 9.076 4.198 6.670 1.00 90.44 96 LYS A N 1
ATOM 756 C CA . LYS A 1 96 ? 9.780 5.473 6.459 1.00 90.44 96 LYS A CA 1
ATOM 757 C C . LYS A 1 96 ? 9.037 6.426 5.511 1.00 90.44 96 LYS A C 1
ATOM 759 O O . LYS A 1 96 ? 9.324 7.617 5.511 1.00 90.44 96 LYS A O 1
ATOM 764 N N . PHE A 1 97 ? 8.135 5.898 4.682 1.00 89.12 97 PHE A N 1
ATOM 765 C CA . PHE A 1 97 ? 7.344 6.676 3.735 1.00 89.12 97 PHE A CA 1
ATOM 766 C C . PHE A 1 97 ? 6.008 7.156 4.309 1.00 89.12 97 PHE A C 1
ATOM 768 O O . PHE A 1 97 ? 5.361 7.979 3.670 1.00 89.12 97 PHE A O 1
ATOM 775 N N . ASP A 1 98 ? 5.602 6.704 5.501 1.00 85.31 98 ASP A N 1
ATOM 776 C CA . ASP A 1 98 ? 4.301 7.059 6.084 1.00 85.31 98 ASP A CA 1
ATOM 777 C C . ASP A 1 98 ? 4.153 8.583 6.251 1.00 85.31 98 ASP A C 1
ATOM 779 O O . ASP A 1 98 ? 3.138 9.157 5.864 1.00 85.31 98 ASP A O 1
ATOM 783 N N . SER A 1 99 ? 5.194 9.271 6.730 1.00 80.38 99 SER A N 1
ATOM 784 C CA . SER A 1 99 ? 5.184 10.733 6.897 1.00 80.38 99 SER A CA 1
ATOM 785 C C . SER A 1 99 ? 5.110 11.495 5.568 1.00 80.38 99 SER A C 1
ATOM 787 O O . SER A 1 99 ? 4.413 12.503 5.469 1.00 80.38 99 SER A O 1
ATOM 789 N N . LEU A 1 100 ? 5.797 11.012 4.531 1.00 77.25 100 LEU A N 1
ATOM 790 C CA . LEU A 1 100 ? 5.783 11.605 3.189 1.00 77.25 100 LEU A CA 1
ATOM 791 C C . LEU A 1 100 ? 4.420 11.412 2.513 1.00 77.25 100 LEU A C 1
ATOM 793 O O . LEU A 1 100 ? 3.896 12.321 1.869 1.00 77.25 100 LEU A O 1
ATOM 797 N N . ASN A 1 101 ? 3.818 10.245 2.725 1.00 72.38 101 ASN A N 1
ATOM 798 C CA . ASN A 1 101 ? 2.499 9.893 2.223 1.00 72.38 101 ASN A CA 1
ATOM 799 C C . ASN A 1 101 ? 1.394 10.716 2.900 1.00 72.38 101 ASN A C 1
ATOM 801 O O . ASN A 1 101 ? 0.505 11.214 2.212 1.00 72.38 101 ASN A O 1
ATOM 805 N N . ASN A 1 102 ? 1.474 10.924 4.216 1.00 67.94 102 ASN A N 1
ATOM 806 C CA . ASN A 1 102 ? 0.463 11.662 4.980 1.00 67.94 102 ASN A CA 1
ATOM 807 C C . ASN A 1 102 ? 0.435 13.173 4.670 1.00 67.94 102 ASN A C 1
ATOM 809 O O . ASN A 1 102 ? -0.596 13.812 4.848 1.00 67.94 102 ASN A O 1
ATOM 813 N N . ASN A 1 103 ? 1.530 13.746 4.156 1.00 62.69 103 ASN A N 1
ATOM 814 C CA . ASN A 1 103 ? 1.597 15.157 3.744 1.00 62.69 103 ASN A CA 1
ATOM 815 C C . ASN A 1 103 ? 1.040 15.419 2.331 1.00 62.69 103 ASN A C 1
ATOM 817 O O . ASN A 1 103 ? 1.000 16.564 1.868 1.00 62.69 103 ASN A O 1
ATOM 821 N N . CYS A 1 104 ? 0.617 14.377 1.610 1.00 57.47 104 CYS A N 1
ATOM 822 C CA . CYS A 1 104 ? 0.042 14.526 0.281 1.00 57.47 104 CYS A CA 1
ATOM 823 C C . CYS A 1 104 ? -1.402 15.044 0.380 1.00 57.47 104 CYS A C 1
ATOM 825 O O . CYS A 1 104 ? -2.353 14.272 0.331 1.00 57.47 104 CYS A O 1
ATOM 827 N N . ASN A 1 105 ? -1.577 16.371 0.403 1.00 54.19 105 ASN A N 1
ATOM 828 C CA . ASN A 1 105 ? -2.880 17.069 0.365 1.00 54.19 105 ASN A CA 1
ATOM 829 C C . ASN A 1 105 ? -3.762 16.741 -0.866 1.00 54.19 105 ASN A C 1
ATOM 831 O O . ASN A 1 105 ? -4.853 17.286 -1.023 1.00 54.19 105 ASN A O 1
ATOM 835 N N . LYS A 1 106 ? -3.284 15.888 -1.779 1.00 57.59 106 LYS A N 1
ATOM 836 C CA . LYS A 1 106 ? -3.971 15.449 -2.994 1.00 57.59 106 LYS A CA 1
ATOM 837 C C . LYS A 1 106 ? -4.035 13.925 -3.026 1.00 57.59 106 LYS A C 1
ATOM 839 O O . LYS A 1 106 ? -3.374 13.282 -3.837 1.00 57.59 106 LYS A O 1
ATOM 844 N N . GLN A 1 107 ? -4.868 13.358 -2.161 1.00 60.00 107 GLN A N 1
ATOM 845 C CA . GLN A 1 107 ? -5.115 11.914 -2.085 1.00 60.00 107 GLN A CA 1
ATOM 846 C C . GLN A 1 107 ? -5.632 11.305 -3.411 1.00 60.00 107 GLN A C 1
ATOM 848 O O . GLN A 1 107 ? -5.597 10.095 -3.587 1.00 60.00 107 GLN A O 1
ATOM 853 N N . ASN A 1 108 ? -6.040 12.148 -4.372 1.00 61.06 108 ASN A N 1
ATOM 854 C CA . ASN A 1 108 ? -6.634 11.749 -5.651 1.00 61.06 108 ASN A CA 1
ATOM 855 C C . ASN A 1 108 ? -5.733 11.985 -6.884 1.00 61.06 108 ASN A C 1
ATOM 857 O O . ASN A 1 108 ? -6.215 11.847 -8.006 1.00 61.06 108 ASN A O 1
ATOM 861 N N . SER A 1 109 ? -4.464 12.389 -6.730 1.00 69.06 109 SER A N 1
ATOM 862 C CA . SER A 1 109 ? -3.563 12.630 -7.877 1.00 69.06 109 SER A CA 1
ATOM 863 C C . SER A 1 109 ? -2.263 11.843 -7.778 1.00 69.06 109 SER A C 1
ATOM 865 O O . SER A 1 109 ? -1.703 11.718 -6.690 1.00 69.06 109 SER A O 1
ATOM 867 N N . VAL A 1 110 ? -1.758 11.367 -8.923 1.00 72.75 110 VAL A N 1
ATOM 868 C CA . VAL A 1 110 ? -0.497 10.613 -9.014 1.00 72.75 110 VAL A CA 1
ATOM 869 C C . VAL A 1 110 ? 0.645 11.476 -8.479 1.00 72.75 110 VAL A C 1
ATOM 871 O O . VAL A 1 110 ? 0.934 12.538 -9.033 1.00 72.75 110 VAL A O 1
ATOM 874 N N . ASN A 1 111 ? 1.322 11.020 -7.423 1.00 85.06 111 ASN A N 1
ATOM 875 C CA . ASN A 1 111 ? 2.540 11.669 -6.950 1.00 85.06 111 ASN A CA 1
ATOM 876 C C . ASN A 1 111 ? 3.741 11.157 -7.761 1.00 85.06 111 ASN A C 1
ATOM 878 O O . ASN A 1 111 ? 4.446 10.230 -7.362 1.00 85.06 111 ASN A O 1
ATOM 882 N N . HIS A 1 112 ? 3.931 11.743 -8.945 1.00 86.25 112 HIS A N 1
ATOM 883 C CA . HIS A 1 112 ? 5.046 11.404 -9.832 1.00 86.25 112 HIS A CA 1
ATOM 884 C C . HIS A 1 112 ? 6.407 11.675 -9.180 1.00 86.25 112 HIS A C 1
ATOM 886 O O . HIS A 1 112 ? 7.338 10.904 -9.384 1.00 86.25 112 HIS A O 1
ATOM 892 N N . GLU A 1 113 ? 6.515 12.730 -8.373 1.00 89.38 113 GLU A N 1
ATOM 893 C CA . GLU A 1 113 ? 7.742 13.080 -7.653 1.00 89.38 113 GLU A CA 1
ATOM 894 C C . GLU A 1 113 ? 8.144 11.961 -6.685 1.00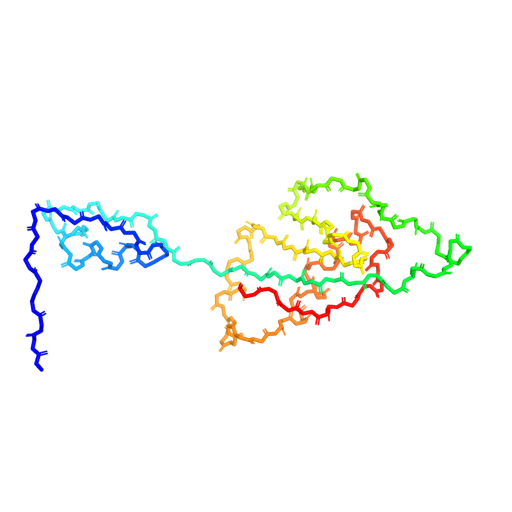 89.38 113 GLU A C 1
ATOM 896 O O . GLU A 1 113 ? 9.238 11.416 -6.805 1.00 89.38 113 GLU A O 1
ATOM 901 N N . PHE A 1 114 ? 7.220 11.493 -5.840 1.00 90.19 114 PHE A N 1
ATOM 902 C CA . PHE A 1 114 ? 7.462 10.357 -4.945 1.00 90.19 114 PHE A CA 1
ATOM 903 C C . PHE A 1 114 ? 7.866 9.094 -5.713 1.00 90.19 114 PHE A C 1
ATOM 905 O O . PHE A 1 114 ? 8.775 8.368 -5.299 1.00 90.19 114 PHE A O 1
ATOM 912 N N . PHE A 1 115 ? 7.219 8.823 -6.852 1.00 92.56 115 PHE A N 1
ATOM 913 C CA . PHE A 1 115 ? 7.615 7.697 -7.689 1.00 92.56 115 PHE A CA 1
ATOM 914 C C . PHE A 1 115 ? 9.069 7.830 -8.153 1.00 92.56 115 PHE A C 1
ATOM 916 O O . PHE A 1 115 ? 9.860 6.915 -7.928 1.00 92.56 115 PHE A O 1
ATOM 923 N N . HIS A 1 116 ? 9.432 8.956 -8.767 1.00 92.94 116 HIS A N 1
ATOM 924 C CA . HIS A 1 116 ? 10.760 9.171 -9.340 1.00 92.94 116 HIS A CA 1
ATOM 925 C C . HIS A 1 116 ? 11.867 9.234 -8.280 1.00 92.94 116 HIS A C 1
ATOM 927 O O . HIS A 1 116 ? 12.952 8.696 -8.498 1.00 92.94 116 HIS A O 1
ATOM 933 N N . GLU A 1 117 ? 11.600 9.831 -7.119 1.00 93.50 117 GLU A N 1
ATOM 934 C CA . GLU A 1 117 ? 12.600 10.010 -6.064 1.00 93.50 117 GLU A CA 1
ATOM 935 C C . GLU A 1 117 ? 12.779 8.779 -5.171 1.00 93.50 117 GLU A C 1
ATOM 937 O O . GLU A 1 117 ? 13.870 8.546 -4.640 1.00 93.50 117 GLU A O 1
ATOM 942 N N . HIS A 1 118 ? 11.725 7.981 -4.971 1.00 93.25 118 HIS A N 1
ATOM 943 C CA . HIS A 1 118 ? 11.737 6.927 -3.953 1.00 93.25 118 HIS A CA 1
ATOM 944 C C . HIS A 1 118 ? 11.444 5.531 -4.491 1.00 93.25 118 HIS A C 1
ATOM 946 O O . HIS A 1 118 ? 12.097 4.577 -4.064 1.00 93.25 118 HIS A O 1
ATOM 952 N N . ILE A 1 119 ? 10.502 5.382 -5.423 1.00 94.81 119 ILE A N 1
ATOM 953 C CA . ILE A 1 119 ? 10.080 4.060 -5.910 1.00 94.81 119 ILE A CA 1
ATOM 954 C C . ILE A 1 119 ? 10.928 3.596 -7.090 1.00 94.81 119 ILE A C 1
ATOM 956 O O . ILE A 1 119 ? 11.469 2.490 -7.058 1.00 94.81 119 ILE A O 1
ATOM 960 N N . GLN A 1 120 ? 11.099 4.436 -8.109 1.00 95.12 120 GLN A N 1
ATOM 961 C CA . GLN A 1 120 ? 11.856 4.114 -9.313 1.00 95.12 120 GLN A CA 1
ATOM 962 C C . GLN A 1 120 ? 13.303 3.693 -9.005 1.00 95.12 120 GLN A C 1
ATOM 964 O O . GLN A 1 120 ? 13.733 2.680 -9.553 1.00 95.12 120 GLN A O 1
ATOM 969 N N . PRO A 1 121 ? 14.059 4.344 -8.097 1.00 95.25 121 PRO A N 1
ATOM 970 C CA . PRO A 1 121 ? 15.415 3.900 -7.775 1.00 95.25 121 PRO A CA 1
ATOM 971 C C . PRO A 1 121 ? 15.458 2.489 -7.169 1.00 95.25 121 PRO A C 1
ATOM 973 O O . PRO A 1 121 ? 16.341 1.699 -7.507 1.00 95.25 121 PRO A O 1
ATOM 976 N N . LEU A 1 122 ? 14.492 2.146 -6.307 1.00 95.38 122 LEU A N 1
ATOM 977 C CA . LEU A 1 122 ? 14.377 0.806 -5.718 1.00 95.38 122 LEU A CA 1
ATOM 978 C C . LEU A 1 122 ? 14.001 -0.231 -6.783 1.00 95.38 122 LEU A C 1
ATOM 980 O O . LEU A 1 122 ? 14.626 -1.291 -6.869 1.00 95.38 122 LEU A O 1
ATOM 984 N N . LEU A 1 123 ? 13.032 0.109 -7.632 1.00 94.25 123 LEU A N 1
ATOM 985 C CA . LEU A 1 123 ? 12.582 -0.717 -8.746 1.00 94.25 123 LEU A CA 1
ATOM 986 C C . LEU A 1 123 ? 13.724 -1.002 -9.729 1.00 94.25 123 LEU A C 1
ATOM 988 O O . LEU A 1 123 ? 13.971 -2.159 -10.048 1.00 94.25 123 LEU A O 1
ATOM 992 N N . CYS A 1 124 ? 14.487 0.016 -10.129 1.00 92.88 124 CYS A N 1
ATOM 993 C CA . CYS A 1 124 ? 15.629 -0.112 -11.038 1.00 92.88 124 CYS A CA 1
ATOM 994 C C . CYS A 1 124 ? 16.800 -0.880 -10.423 1.00 92.88 124 CYS A C 1
ATOM 996 O O . CYS A 1 124 ? 17.494 -1.610 -11.127 1.00 92.88 124 CYS A O 1
ATOM 998 N N . LYS A 1 125 ? 17.021 -0.755 -9.109 1.00 93.38 125 LYS A N 1
ATOM 999 C CA . LYS A 1 125 ? 18.022 -1.566 -8.405 1.00 93.38 125 LYS A CA 1
ATOM 1000 C C . LYS A 1 125 ? 17.677 -3.053 -8.474 1.00 93.38 125 LYS A C 1
ATOM 1002 O O . LYS A 1 125 ? 18.578 -3.886 -8.544 1.00 93.38 125 LYS A O 1
ATOM 1007 N N . ARG A 1 126 ? 16.384 -3.387 -8.439 1.00 91.81 126 ARG A N 1
ATOM 1008 C CA . ARG A 1 126 ? 15.913 -4.772 -8.496 1.00 91.81 126 ARG A CA 1
ATOM 1009 C C . ARG A 1 126 ? 15.792 -5.296 -9.925 1.00 91.81 126 ARG A C 1
ATOM 1011 O O . ARG A 1 126 ? 16.174 -6.434 -10.180 1.00 91.81 126 ARG A O 1
ATOM 1018 N N . ILE A 1 127 ? 15.266 -4.477 -10.830 1.00 91.25 127 ILE A N 1
ATOM 1019 C CA . ILE A 1 127 ? 15.006 -4.808 -12.229 1.00 91.25 127 ILE A CA 1
ATOM 1020 C C . ILE A 1 127 ? 15.460 -3.621 -13.096 1.00 91.25 127 ILE A C 1
ATOM 1022 O O . ILE A 1 127 ? 14.672 -2.715 -13.375 1.00 91.25 127 ILE A O 1
ATOM 1026 N N . PRO A 1 128 ? 16.726 -3.603 -13.553 1.00 90.25 128 PRO A N 1
ATOM 1027 C CA . PRO A 1 128 ? 17.291 -2.451 -14.263 1.00 90.25 128 PRO A CA 1
ATOM 1028 C C . PRO A 1 128 ? 16.554 -2.059 -15.553 1.00 90.25 128 PRO A C 1
ATOM 1030 O O . PRO A 1 128 ? 16.606 -0.899 -15.958 1.00 90.25 128 PRO A O 1
ATOM 1033 N N . GLY A 1 129 ? 15.808 -2.985 -16.168 1.00 87.56 129 GLY A N 1
ATOM 1034 C CA . GLY A 1 129 ? 14.958 -2.708 -17.334 1.00 87.56 129 GLY A CA 1
ATOM 1035 C C . GLY A 1 129 ? 13.814 -1.712 -17.081 1.00 87.56 129 GLY A C 1
ATOM 1036 O O . GLY A 1 129 ? 13.216 -1.218 -18.032 1.00 87.56 129 GLY A O 1
ATOM 1037 N N . PHE A 1 130 ? 13.525 -1.364 -15.823 1.00 90.50 130 PHE A N 1
ATOM 1038 C CA . PHE A 1 130 ? 12.511 -0.367 -15.456 1.00 90.50 130 PHE A CA 1
ATOM 1039 C C . PHE A 1 130 ? 13.037 1.075 -15.411 1.00 90.50 130 PHE A C 1
ATOM 1041 O O . PHE A 1 130 ? 12.287 1.982 -15.047 1.00 90.50 130 PHE A O 1
ATOM 1048 N N . LYS A 1 131 ? 14.298 1.318 -15.800 1.00 89.31 131 LYS A N 1
ATOM 1049 C CA . LYS A 1 131 ? 14.906 2.660 -15.790 1.00 89.31 131 LYS A CA 1
ATOM 1050 C C . LYS A 1 131 ? 14.052 3.719 -16.480 1.00 89.31 131 LYS A C 1
ATOM 1052 O O . LYS A 1 131 ? 13.916 4.814 -15.950 1.00 89.31 131 LYS A O 1
ATOM 1057 N N . ASP A 1 132 ? 13.432 3.362 -17.598 1.00 87.44 132 ASP A N 1
ATOM 1058 C CA . ASP A 1 132 ? 12.623 4.280 -18.399 1.00 87.44 132 ASP A CA 1
ATOM 1059 C C . ASP A 1 132 ? 11.119 3.996 -18.264 1.00 87.44 132 ASP A C 1
ATOM 1061 O O . ASP A 1 132 ? 10.346 4.354 -19.148 1.00 87.44 132 ASP A O 1
ATOM 1065 N N . ALA A 1 133 ? 10.690 3.312 -17.195 1.00 89.69 133 ALA A N 1
ATOM 1066 C CA . ALA A 1 133 ? 9.283 2.991 -16.981 1.00 89.69 133 ALA A CA 1
ATOM 1067 C C . ALA A 1 133 ? 8.432 4.251 -16.755 1.00 89.69 133 ALA A C 1
ATOM 1069 O O . ALA A 1 133 ? 8.820 5.166 -16.028 1.00 89.69 133 ALA A O 1
ATOM 1070 N N . GLU A 1 134 ? 7.246 4.266 -17.356 1.00 90.62 134 GLU A N 1
ATOM 1071 C CA . GLU A 1 134 ? 6.256 5.332 -17.203 1.00 90.62 134 GLU A CA 1
ATOM 1072 C C . GLU A 1 134 ? 5.182 4.922 -16.210 1.00 90.62 134 GLU A C 1
ATOM 1074 O O . GLU A 1 134 ? 4.731 3.776 -16.217 1.00 90.62 134 GLU A O 1
ATOM 1079 N N . VAL A 1 135 ? 4.728 5.874 -15.396 1.00 91.75 135 VAL A N 1
ATOM 1080 C CA . VAL A 1 135 ? 3.536 5.701 -14.563 1.00 91.75 135 VAL A CA 1
ATOM 1081 C C . VAL A 1 135 ? 2.305 5.949 -15.432 1.00 91.75 135 VAL A C 1
ATOM 1083 O O . VAL A 1 135 ? 2.115 7.055 -15.928 1.00 91.75 135 VAL A O 1
ATOM 1086 N N . ILE A 1 136 ? 1.477 4.922 -15.615 1.00 86.06 136 ILE A N 1
ATOM 1087 C CA . ILE A 1 136 ? 0.286 4.973 -16.476 1.00 86.06 136 ILE A CA 1
ATOM 1088 C C . ILE A 1 136 ? -0.953 5.400 -15.698 1.00 86.06 136 ILE A C 1
ATOM 1090 O O . ILE A 1 136 ? -1.802 6.110 -16.230 1.00 86.06 136 ILE A O 1
ATOM 1094 N N . ASN A 1 137 ? -1.087 4.945 -14.451 1.00 70.88 137 ASN A N 1
ATOM 1095 C CA . ASN A 1 137 ? -2.249 5.245 -13.624 1.00 70.88 137 ASN A CA 1
ATOM 1096 C C . ASN A 1 137 ? -1.952 5.030 -12.130 1.00 70.88 137 ASN A C 1
ATOM 1098 O O . ASN A 1 137 ? -1.007 4.320 -11.774 1.00 70.88 137 ASN A O 1
ATOM 1102 N N . LEU A 1 138 ? -2.799 5.589 -11.266 1.00 63.84 138 LEU A N 1
ATOM 1103 C CA . LEU A 1 138 ? -2.923 5.159 -9.872 1.00 63.84 138 LEU A CA 1
ATOM 1104 C C . LEU A 1 138 ? -3.938 4.017 -9.785 1.00 63.84 138 LEU A C 1
ATOM 1106 O O . LEU A 1 138 ? -4.954 4.034 -10.481 1.00 63.84 138 LEU A O 1
ATOM 1110 N N . MET A 1 139 ? -3.696 3.051 -8.901 1.00 59.12 139 MET A N 1
ATOM 1111 C CA . MET A 1 139 ? -4.812 2.293 -8.332 1.00 59.12 139 MET A CA 1
ATOM 1112 C C . MET A 1 139 ? -5.227 2.969 -7.032 1.00 59.12 139 MET A C 1
ATOM 1114 O O . MET A 1 139 ? -4.379 3.215 -6.175 1.00 59.12 139 MET A O 1
ATOM 1118 N N . ILE A 1 140 ? -6.511 3.324 -6.975 1.00 51.31 140 ILE A N 1
ATOM 1119 C CA . ILE A 1 140 ? -7.195 3.929 -5.827 1.00 51.31 140 ILE A CA 1
ATOM 1120 C C . ILE A 1 140 ? -7.497 2.840 -4.802 1.00 51.31 140 ILE A C 1
ATOM 1122 O O . ILE A 1 140 ? -7.921 1.748 -5.249 1.00 51.31 140 ILE A O 1
#